Protein AF-A0A2L0D684-F1 (afdb_monomer_lite)

pLDDT: mean 87.28, std 7.45, range [64.06, 94.12]

Foldseek 3Di:
DWKWKAFPVVRGTDADPVRHGDTHPDPVVVVVVQQVPFADDQDDDPDPPDDDGDDGGNTDMDMDDDD

Sequence (67 aa):
MGYVIFSFEDGDYLYDSKGNLLVFESRGLACQYMQVHYHIPLPVQKTKKVIHYPNYYQAPFKVHRVC

Structure (mmCIF, N/CA/C/O backbone):
data_AF-A0A2L0D684-F1
#
_entry.id   AF-A0A2L0D684-F1
#
loop_
_atom_site.group_PDB
_atom_site.id
_atom_site.type_symbol
_atom_site.label_atom_id
_atom_site.label_alt_id
_atom_site.label_comp_id
_atom_site.label_asym_id
_atom_site.label_entity_id
_atom_site.label_seq_id
_atom_site.pdbx_PDB_ins_code
_atom_site.Cartn_x
_atom_site.Cartn_y
_atom_site.Cartn_z
_atom_site.occupancy
_atom_site.B_iso_or_equiv
_atom_site.auth_seq_id
_atom_site.auth_comp_id
_atom_site.auth_asym_id
_atom_site.auth_atom_id
_atom_site.pdbx_PDB_model_num
ATOM 1 N N . MET A 1 1 ? 16.477 -4.087 -7.184 1.00 80.75 1 MET A N 1
ATOM 2 C CA . MET A 1 1 ? 15.447 -4.665 -6.299 1.00 80.75 1 MET A CA 1
ATOM 3 C C . MET A 1 1 ? 14.539 -3.553 -5.809 1.00 80.75 1 MET A C 1
ATOM 5 O O . MET A 1 1 ? 14.948 -2.772 -4.959 1.00 80.75 1 MET A O 1
ATOM 9 N N . GLY A 1 2 ? 13.348 -3.456 -6.386 1.00 89.81 2 GLY A N 1
ATOM 10 C CA . GLY A 1 2 ? 12.315 -2.500 -5.994 1.00 89.81 2 GLY A CA 1
ATOM 11 C C . GLY A 1 2 ? 11.188 -3.170 -5.211 1.00 89.81 2 GLY A C 1
ATOM 12 O O . GLY A 1 2 ? 11.097 -4.396 -5.127 1.00 89.81 2 GLY A O 1
ATOM 13 N N . TYR A 1 3 ? 10.309 -2.364 -4.640 1.00 93.25 3 TYR A N 1
ATOM 14 C CA . TYR A 1 3 ? 9.082 -2.806 -3.994 1.00 93.25 3 TYR A CA 1
ATOM 15 C C . TYR A 1 3 ? 7.896 -2.147 -4.678 1.00 93.25 3 TYR A C 1
ATOM 17 O O . TYR A 1 3 ? 7.935 -0.956 -4.951 1.00 93.25 3 TYR A O 1
ATOM 25 N N . VAL A 1 4 ? 6.841 -2.907 -4.932 1.00 93.81 4 VAL A N 1
ATOM 26 C CA . VAL A 1 4 ? 5.588 -2.403 -5.506 1.00 93.81 4 VAL A CA 1
ATOM 27 C C . VAL A 1 4 ? 4.440 -2.742 -4.574 1.00 93.81 4 VAL A C 1
ATOM 29 O O . VAL A 1 4 ? 4.520 -3.702 -3.802 1.00 93.81 4 VAL A O 1
ATOM 32 N N . ILE A 1 5 ? 3.377 -1.951 -4.626 1.00 94.12 5 ILE A N 1
ATOM 33 C CA . ILE A 1 5 ? 2.192 -2.145 -3.792 1.00 94.12 5 ILE A CA 1
ATOM 34 C C . ILE A 1 5 ? 1.061 -2.630 -4.692 1.00 94.12 5 ILE A C 1
ATOM 36 O O . ILE A 1 5 ? 0.778 -2.005 -5.708 1.00 94.12 5 ILE A O 1
ATOM 40 N N . PHE A 1 6 ? 0.440 -3.741 -4.315 1.00 94.00 6 PHE A N 1
ATOM 41 C CA . PHE A 1 6 ?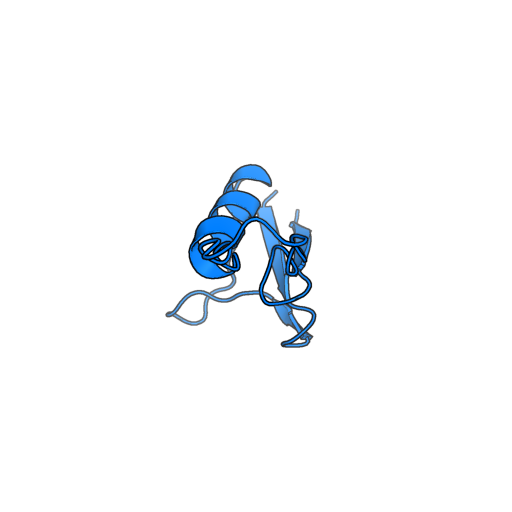 -0.739 -4.302 -4.962 1.00 94.00 6 PHE A CA 1
ATOM 42 C C . PHE A 1 6 ? -1.985 -3.993 -4.130 1.00 94.00 6 PHE A C 1
ATOM 44 O O . PHE A 1 6 ? -1.978 -4.237 -2.918 1.00 94.00 6 PHE A O 1
ATOM 51 N N . SER A 1 7 ? -3.025 -3.472 -4.776 1.00 92.81 7 SER A N 1
ATOM 52 C CA . SER A 1 7 ? -4.342 -3.208 -4.200 1.00 92.81 7 SER A CA 1
ATOM 53 C C . SER A 1 7 ? -5.270 -4.376 -4.511 1.00 92.81 7 SER A C 1
ATOM 55 O O . SER A 1 7 ? -5.508 -4.706 -5.670 1.00 92.81 7 SER A O 1
ATOM 57 N N . PHE A 1 8 ? -5.811 -5.023 -3.478 1.00 90.38 8 PHE A N 1
ATOM 58 C CA . PHE A 1 8 ? -6.805 -6.080 -3.685 1.00 90.38 8 PHE A CA 1
ATOM 59 C C . PHE A 1 8 ? -8.189 -5.533 -4.044 1.00 90.38 8 PHE A C 1
ATOM 61 O O . PHE A 1 8 ? -8.999 -6.287 -4.572 1.00 90.38 8 PHE A O 1
ATOM 68 N N . GLU A 1 9 ? -8.463 -4.263 -3.738 1.00 89.00 9 GLU A N 1
ATOM 69 C CA . GLU A 1 9 ? -9.720 -3.609 -4.112 1.00 89.00 9 GLU A CA 1
ATOM 70 C C . GLU A 1 9 ? -9.762 -3.346 -5.620 1.00 89.00 9 GLU A C 1
ATOM 72 O O . GLU A 1 9 ? -10.723 -3.732 -6.281 1.00 89.00 9 GLU A O 1
ATOM 77 N N . ASP A 1 10 ? -8.684 -2.782 -6.170 1.00 87.00 10 ASP A N 1
ATOM 78 C CA . ASP A 1 10 ? -8.584 -2.473 -7.603 1.00 87.00 10 ASP A CA 1
ATOM 79 C C . ASP A 1 10 ? -8.182 -3.696 -8.443 1.00 87.00 10 ASP A C 1
ATOM 81 O O . ASP A 1 10 ? -8.393 -3.728 -9.654 1.00 87.00 10 ASP A O 1
ATOM 85 N N . GLY A 1 11 ? -7.593 -4.714 -7.805 1.00 89.75 11 GLY A N 1
ATOM 86 C CA . GLY A 1 11 ? -7.054 -5.894 -8.481 1.00 89.75 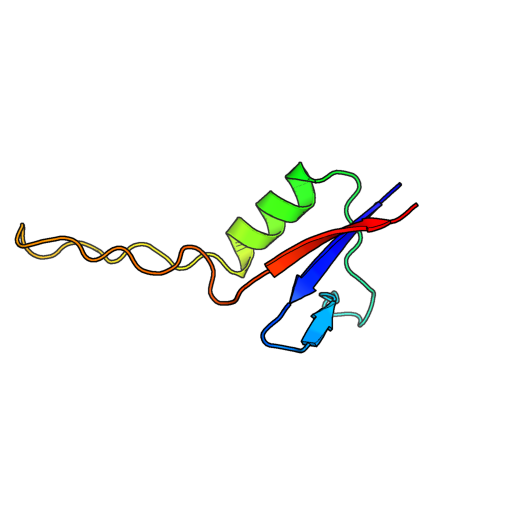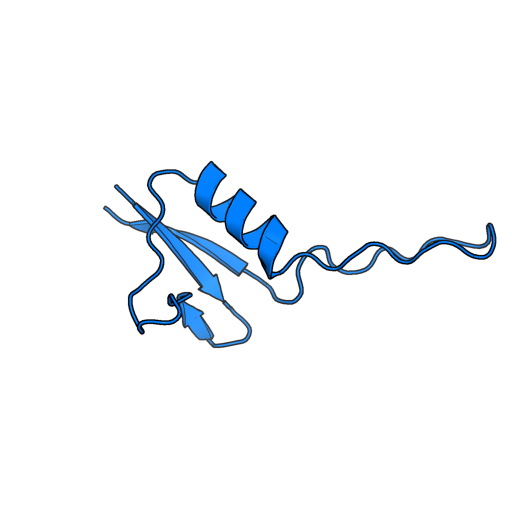11 GLY A CA 1
ATOM 87 C C . GLY A 1 11 ? -5.776 -5.616 -9.279 1.00 89.75 11 GLY A C 1
ATOM 88 O O . GLY A 1 11 ? -5.390 -6.447 -10.102 1.00 89.75 11 GLY A O 1
ATOM 89 N N . ASP A 1 12 ? -5.121 -4.480 -9.034 1.00 92.19 12 ASP A N 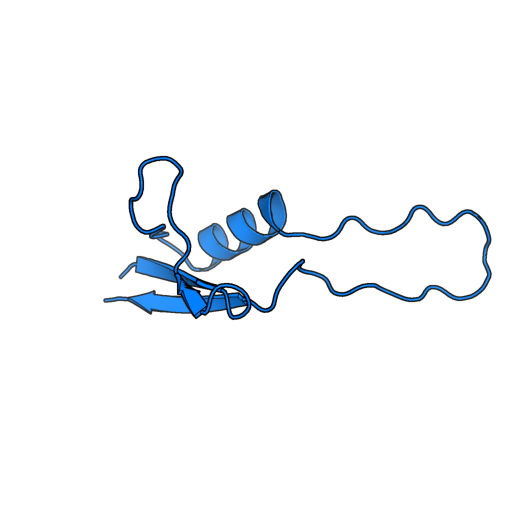1
ATOM 90 C CA . ASP A 1 12 ? -3.936 -4.027 -9.760 1.00 92.19 12 ASP A CA 1
ATOM 91 C C . ASP A 1 12 ? -2.906 -3.367 -8.821 1.00 92.19 12 ASP A C 1
ATOM 93 O O . ASP A 1 12 ? -3.122 -3.183 -7.617 1.00 92.19 12 ASP A O 1
ATOM 97 N N . TYR A 1 13 ? -1.736 -3.044 -9.361 1.00 92.75 13 TYR A N 1
ATOM 98 C CA . TYR A 1 13 ? -0.702 -2.303 -8.657 1.00 92.75 13 TYR A CA 1
ATOM 99 C C . TYR A 1 13 ? -1.023 -0.812 -8.555 1.00 92.75 13 TYR A C 1
ATOM 101 O O . TYR A 1 13 ? -1.809 -0.258 -9.316 1.00 92.75 13 TYR A O 1
ATOM 109 N N . LEU A 1 14 ? -0.374 -0.139 -7.606 1.00 91.06 14 LEU A N 1
ATOM 110 C CA . LEU A 1 14 ? -0.495 1.30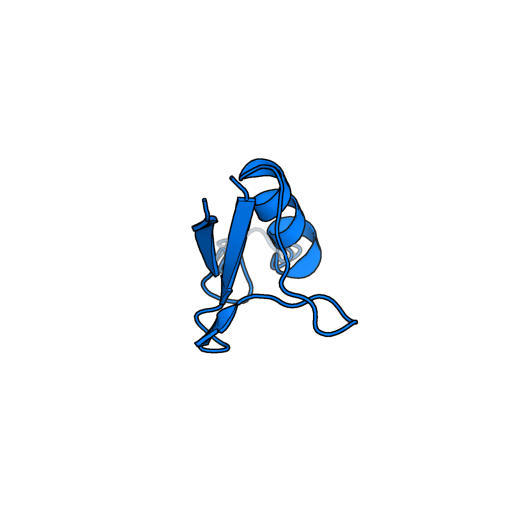6 -7.478 1.00 91.06 14 LEU A CA 1
ATOM 111 C C . LEU A 1 14 ? 0.317 2.024 -8.559 1.00 91.06 14 LEU A C 1
ATOM 113 O O . LEU A 1 14 ? 1.494 1.727 -8.782 1.00 91.06 14 LEU A O 1
ATOM 117 N N . TYR A 1 15 ? -0.307 3.027 -9.167 1.00 91.12 15 TYR A N 1
ATOM 118 C CA . TYR A 1 15 ? 0.299 3.903 -10.161 1.00 91.12 15 TYR A CA 1
ATOM 119 C C . TYR A 1 15 ? 0.367 5.337 -9.632 1.00 91.12 15 TYR A C 1
ATOM 121 O O . TYR A 1 15 ? -0.486 5.783 -8.867 1.00 91.12 15 TYR A O 1
ATOM 129 N N . ASP A 1 16 ? 1.394 6.068 -10.047 1.00 88.19 16 ASP A N 1
ATOM 130 C CA . ASP A 1 16 ? 1.488 7.508 -9.844 1.00 88.19 16 ASP A CA 1
ATOM 131 C C . ASP A 1 16 ? 0.469 8.231 -10.744 1.00 88.19 16 ASP A C 1
ATOM 133 O O . ASP A 1 16 ? 0.008 7.709 -11.759 1.00 88.19 16 ASP A O 1
ATOM 137 N N . SER A 1 17 ? 0.186 9.487 -10.418 1.00 83.88 17 SER A N 1
ATOM 138 C CA . SER A 1 17 ? -0.641 10.435 -11.173 1.00 83.88 17 SER A CA 1
ATOM 139 C C . SER A 1 17 ? -0.317 10.529 -12.673 1.00 83.88 17 SER A C 1
ATOM 141 O O . SER A 1 17 ? -1.166 10.925 -13.467 1.00 83.88 17 SER A O 1
ATOM 143 N N . LYS A 1 18 ? 0.903 10.155 -13.075 1.00 85.81 18 LYS A N 1
ATOM 144 C CA . LYS A 1 18 ? 1.375 10.138 -14.469 1.00 85.81 18 LYS A CA 1
ATOM 145 C C . LYS A 1 18 ? 1.178 8.790 -15.179 1.00 85.81 18 LYS A C 1
ATOM 147 O O . LYS A 1 18 ? 1.633 8.643 -16.308 1.00 85.81 18 LYS A O 1
ATOM 152 N N . GLY A 1 19 ? 0.552 7.810 -14.524 1.00 87.25 19 GLY A N 1
ATOM 153 C CA . GLY A 1 19 ? 0.333 6.458 -15.052 1.00 87.25 19 GLY A CA 1
ATOM 154 C C . GLY A 1 19 ? 1.547 5.529 -14.954 1.00 87.25 19 GLY A C 1
ATOM 155 O O . GLY A 1 19 ? 1.563 4.477 -15.584 1.00 87.25 19 GLY A O 1
ATOM 156 N N . ASN A 1 20 ? 2.572 5.895 -14.180 1.00 88.62 20 ASN A N 1
ATOM 157 C CA . ASN A 1 20 ? 3.759 5.059 -13.975 1.00 88.62 20 ASN A CA 1
ATOM 158 C C . ASN A 1 20 ? 3.596 4.182 -12.735 1.00 88.62 20 ASN A C 1
ATOM 160 O O . ASN A 1 20 ? 3.094 4.652 -11.720 1.00 88.62 20 ASN A O 1
ATOM 164 N N . LEU A 1 21 ? 4.059 2.933 -12.795 1.00 90.12 21 LEU A N 1
ATOM 165 C CA . LEU A 1 21 ? 4.021 2.014 -11.657 1.00 90.12 21 LEU A CA 1
ATOM 166 C C . LEU A 1 21 ? 4.818 2.580 -10.469 1.00 90.12 21 LEU A C 1
ATOM 168 O O . LEU A 1 21 ? 5.977 2.971 -10.629 1.00 90.12 21 LEU A O 1
ATOM 172 N N . LEU A 1 22 ? 4.226 2.587 -9.273 1.00 91.50 22 LEU A N 1
ATOM 173 C CA . LEU A 1 22 ? 4.907 3.020 -8.053 1.00 91.50 22 LEU A CA 1
ATOM 174 C C . LEU A 1 22 ? 5.908 1.956 -7.599 1.00 91.50 22 LEU A C 1
ATOM 176 O O . LEU A 1 22 ? 5.538 0.917 -7.047 1.00 91.50 22 LEU A O 1
ATOM 180 N N . VAL A 1 23 ? 7.192 2.246 -7.815 1.00 92.81 23 VAL A N 1
ATOM 181 C CA . VAL A 1 23 ? 8.315 1.418 -7.373 1.00 92.81 23 VAL A CA 1
ATOM 182 C C . VAL A 1 23 ? 9.081 2.146 -6.274 1.00 92.81 23 VAL A C 1
ATOM 184 O O . VAL A 1 23 ? 9.540 3.271 -6.450 1.00 92.81 23 VAL A O 1
ATOM 187 N N . PHE A 1 24 ? 9.253 1.478 -5.142 1.00 93.38 24 PHE A N 1
ATOM 188 C CA . PHE A 1 24 ? 9.964 1.983 -3.976 1.00 93.38 24 PHE A CA 1
ATOM 189 C C . PHE A 1 24 ? 11.315 1.289 -3.826 1.00 93.38 24 PHE A C 1
ATOM 191 O O . PHE A 1 24 ? 11.436 0.085 -4.047 1.00 93.38 24 PHE A O 1
ATOM 198 N N . GLU A 1 25 ? 12.331 2.021 -3.377 1.00 92.31 25 GLU A N 1
ATOM 199 C CA . GLU A 1 25 ? 13.667 1.456 -3.134 1.00 92.31 25 GLU A CA 1
ATOM 200 C C . GLU A 1 25 ? 13.681 0.485 -1.947 1.00 92.31 25 GLU A C 1
ATOM 202 O O . GLU A 1 25 ? 14.437 -0.485 -1.915 1.00 92.31 25 GLU A O 1
ATOM 207 N N . SER A 1 26 ? 12.816 0.723 -0.958 1.00 92.88 26 SER A N 1
ATOM 208 C CA . SER A 1 26 ? 12.724 -0.096 0.244 1.00 92.88 26 SER A CA 1
ATOM 209 C C . SER A 1 26 ? 11.280 -0.401 0.617 1.00 92.88 26 SER A C 1
ATOM 211 O O . SER A 1 26 ? 10.349 0.350 0.317 1.00 92.88 26 SER A O 1
ATOM 213 N N . ARG A 1 27 ? 11.102 -1.496 1.362 1.00 91.44 27 ARG A N 1
ATOM 214 C CA . ARG A 1 27 ? 9.807 -1.850 1.948 1.00 91.44 27 ARG A CA 1
ATOM 215 C C . ARG A 1 27 ? 9.293 -0.759 2.892 1.00 91.44 27 ARG A C 1
ATOM 217 O O . ARG A 1 27 ? 8.090 -0.538 2.956 1.00 91.44 27 ARG A O 1
ATOM 224 N N . GLY A 1 28 ? 10.193 -0.084 3.611 1.00 92.75 28 GLY A N 1
ATOM 225 C CA . GLY A 1 28 ? 9.839 0.999 4.529 1.00 92.75 28 GLY A CA 1
ATOM 226 C C . GLY A 1 28 ? 9.190 2.177 3.807 1.00 92.75 28 GLY A C 1
ATOM 227 O O . GLY A 1 28 ? 8.146 2.649 4.247 1.00 92.75 28 GLY A O 1
ATOM 228 N N . LEU A 1 29 ? 9.749 2.580 2.661 1.00 93.75 29 LEU A N 1
ATOM 229 C CA . LEU A 1 29 ? 9.194 3.652 1.829 1.00 93.75 29 LEU A CA 1
ATOM 230 C C . LEU A 1 29 ? 7.799 3.298 1.298 1.00 93.75 29 LEU A C 1
ATOM 232 O O . LEU A 1 29 ? 6.894 4.125 1.369 1.00 93.75 29 LEU A O 1
ATOM 236 N N . ALA A 1 30 ? 7.596 2.052 0.858 1.00 92.88 30 ALA A N 1
ATOM 237 C CA . ALA A 1 30 ? 6.274 1.579 0.445 1.00 92.88 30 ALA A CA 1
ATOM 238 C C . ALA A 1 30 ? 5.254 1.661 1.599 1.00 92.88 30 ALA A C 1
ATOM 240 O O . ALA A 1 30 ? 4.137 2.142 1.417 1.00 92.88 30 ALA A O 1
ATOM 241 N N . CYS A 1 31 ? 5.638 1.250 2.813 1.00 91.56 31 CYS A N 1
ATOM 242 C CA . CYS A 1 31 ? 4.767 1.346 3.988 1.00 91.56 31 CYS A CA 1
ATOM 243 C C . CYS A 1 31 ? 4.449 2.792 4.384 1.00 91.56 31 CYS A C 1
ATOM 245 O O . CYS A 1 31 ? 3.302 3.085 4.717 1.00 91.56 31 CYS A O 1
ATOM 247 N N . GLN A 1 32 ? 5.436 3.691 4.331 1.00 93.62 32 GLN A N 1
ATOM 248 C CA . GLN A 1 32 ? 5.233 5.116 4.601 1.00 93.62 32 GLN A CA 1
ATOM 249 C C . GLN A 1 32 ? 4.250 5.733 3.607 1.00 93.62 32 GLN A C 1
ATOM 251 O O . GLN A 1 32 ? 3.329 6.433 4.016 1.00 93.62 32 GLN A O 1
ATOM 256 N N . TYR A 1 33 ? 4.391 5.408 2.321 1.00 92.81 33 TYR A N 1
ATOM 257 C CA . TYR A 1 33 ? 3.454 5.846 1.295 1.00 92.81 33 TYR A CA 1
ATOM 258 C C . TYR A 1 33 ? 2.024 5.373 1.596 1.00 92.81 33 TYR A C 1
ATOM 260 O O . TYR A 1 33 ? 1.097 6.183 1.624 1.00 92.81 33 TYR A O 1
ATOM 268 N N . MET A 1 34 ? 1.841 4.087 1.929 1.00 91.88 34 MET A N 1
ATOM 269 C CA . MET A 1 34 ? 0.522 3.566 2.314 1.00 91.88 34 MET A CA 1
ATOM 270 C C . MET A 1 34 ? -0.054 4.287 3.536 1.00 91.88 34 MET A C 1
ATOM 272 O O . MET A 1 34 ? -1.251 4.560 3.585 1.00 91.88 34 MET A O 1
ATOM 276 N N . GLN A 1 35 ? 0.783 4.607 4.524 1.00 91.19 35 GLN A N 1
ATOM 277 C CA . GLN A 1 35 ? 0.345 5.287 5.739 1.00 91.19 35 GLN A CA 1
ATOM 278 C C . GLN A 1 35 ? -0.106 6.732 5.479 1.00 91.19 35 GLN A C 1
ATOM 280 O O . GLN A 1 35 ? -1.006 7.216 6.154 1.00 91.19 35 GLN A O 1
ATOM 285 N N . VAL A 1 36 ? 0.492 7.429 4.516 1.00 92.00 36 VAL A N 1
ATOM 286 C CA . VAL A 1 36 ? 0.100 8.809 4.189 1.00 92.00 36 VAL A CA 1
ATOM 287 C C . VAL A 1 36 ? -1.175 8.842 3.348 1.00 92.00 36 VAL A C 1
ATOM 289 O O . VAL A 1 36 ? -2.038 9.683 3.589 1.00 92.00 36 VAL A O 1
ATOM 292 N N . HIS A 1 37 ? -1.305 7.934 2.379 1.00 90.94 37 HIS A N 1
ATOM 293 C CA . HIS A 1 37 ? -2.357 8.017 1.362 1.00 90.94 37 HIS A CA 1
ATOM 294 C C . HIS A 1 37 ? -3.590 7.154 1.645 1.00 90.94 37 HIS A C 1
ATOM 296 O O . HIS A 1 37 ? -4.683 7.526 1.232 1.00 90.94 37 HIS A O 1
ATOM 302 N N . TYR A 1 38 ? -3.436 6.030 2.349 1.00 91.00 38 TYR A N 1
ATOM 303 C CA . TYR A 1 38 ? -4.498 5.025 2.498 1.00 91.00 38 TYR A CA 1
ATOM 304 C C . TYR A 1 38 ? -4.830 4.684 3.952 1.00 91.00 38 TYR A C 1
ATOM 306 O O . TYR A 1 38 ? -5.643 3.793 4.203 1.00 91.00 38 TYR A O 1
ATOM 314 N N . HIS A 1 39 ? -4.193 5.337 4.924 1.00 90.19 39 HIS A N 1
ATOM 315 C CA . HIS A 1 39 ? -4.476 5.113 6.338 1.00 90.19 39 HIS A CA 1
ATOM 316 C C . HIS A 1 39 ? -5.827 5.710 6.730 1.00 90.19 39 HIS A C 1
ATOM 318 O O . HIS A 1 39 ? -6.103 6.884 6.473 1.00 90.19 39 HIS A O 1
ATOM 324 N N . ILE A 1 40 ? -6.648 4.916 7.416 1.00 89.06 40 ILE A N 1
ATOM 325 C CA . ILE A 1 40 ? -7.921 5.388 7.956 1.00 89.06 40 ILE A CA 1
ATOM 326 C C . ILE A 1 40 ? -7.633 6.167 9.249 1.00 89.06 40 ILE A C 1
ATOM 328 O O . ILE A 1 40 ? -7.063 5.607 10.190 1.00 89.06 40 ILE A O 1
ATOM 332 N N . PRO A 1 41 ? -8.022 7.452 9.347 1.00 86.12 41 PRO A N 1
ATOM 333 C CA . PRO A 1 41 ? -7.816 8.215 10.567 1.00 86.12 41 PRO A CA 1
ATOM 334 C C . PRO A 1 41 ? -8.619 7.609 11.719 1.00 86.12 41 PRO A C 1
ATOM 336 O O . PRO A 1 41 ? -9.776 7.210 11.563 1.00 86.12 41 PRO A O 1
ATOM 339 N N . LEU A 1 42 ? -8.011 7.575 12.905 1.00 84.25 42 LEU A N 1
ATOM 340 C CA . LEU A 1 42 ? -8.699 7.085 14.092 1.00 84.25 42 LEU A CA 1
ATOM 341 C C . LEU A 1 42 ? -9.874 8.011 14.443 1.00 84.25 42 LEU A C 1
ATOM 343 O O . LEU A 1 42 ? -9.708 9.235 14.463 1.00 84.25 42 LEU A O 1
ATOM 347 N N . PRO A 1 43 ? -11.053 7.452 14.762 1.00 78.94 43 PRO A N 1
ATOM 348 C CA . PRO A 1 43 ? -12.199 8.257 15.147 1.00 78.94 43 PRO A CA 1
ATOM 349 C C . PRO A 1 43 ? -11.912 9.010 16.452 1.00 78.94 43 PRO A C 1
ATOM 351 O O . PRO A 1 43 ? -11.452 8.432 17.439 1.00 78.94 43 PRO A O 1
ATOM 354 N N . VAL A 1 44 ? -12.221 10.311 16.471 1.00 77.81 44 VAL A N 1
ATOM 355 C CA . VAL A 1 44 ? -12.108 11.141 17.678 1.00 77.81 44 VAL A CA 1
ATOM 356 C C . VAL A 1 44 ? -13.140 10.665 18.698 1.00 77.81 44 VAL A C 1
ATOM 358 O O . VAL A 1 44 ? -14.350 10.752 18.474 1.00 77.81 44 VAL A O 1
ATOM 361 N N . GLN A 1 45 ? -12.664 10.145 19.827 1.00 71.69 45 GLN A N 1
ATOM 362 C CA . GLN A 1 45 ? -13.524 9.589 20.868 1.00 71.69 45 GLN A CA 1
ATOM 363 C C . GLN A 1 45 ? -14.322 10.699 21.555 1.00 71.69 45 GLN A C 1
ATOM 365 O O . GLN A 1 45 ? -13.754 11.557 22.226 1.00 71.69 45 GLN A O 1
ATOM 370 N N . LYS A 1 46 ? -15.652 10.672 21.416 1.00 70.94 46 LYS A N 1
ATOM 371 C CA . LYS A 1 46 ? -16.549 11.631 22.085 1.00 70.94 46 LYS A CA 1
ATOM 372 C C . LYS A 1 46 ? -17.041 11.146 23.456 1.00 70.94 46 LYS A C 1
ATOM 374 O O . LYS A 1 46 ? -17.446 11.966 24.269 1.00 70.94 46 LYS A O 1
ATOM 379 N N . THR A 1 47 ? -16.995 9.841 23.746 1.00 72.88 47 THR A N 1
ATOM 380 C CA . THR A 1 47 ? -17.351 9.260 25.057 1.00 72.88 47 THR A CA 1
ATOM 381 C C . THR A 1 47 ? -16.595 7.952 25.323 1.00 72.88 47 THR A C 1
ATOM 383 O O . THR A 1 47 ? -16.288 7.197 24.408 1.00 72.88 47 THR A O 1
ATOM 386 N N . LYS A 1 48 ? -16.311 7.665 26.600 1.00 64.06 48 LYS A N 1
ATOM 387 C CA . LYS A 1 48 ? -15.477 6.549 27.100 1.00 64.06 48 LYS A CA 1
ATOM 388 C C . LYS A 1 48 ? -16.143 5.156 27.017 1.00 64.06 48 LYS A C 1
ATOM 390 O O . LYS A 1 48 ? -15.867 4.292 27.845 1.00 64.06 48 LYS A O 1
ATOM 395 N N . LYS A 1 49 ? -17.077 4.941 26.086 1.00 66.62 49 LYS A N 1
ATOM 396 C CA . LYS A 1 49 ? -17.796 3.669 25.916 1.00 66.62 49 LYS A CA 1
ATOM 397 C C . LYS A 1 49 ? -17.240 2.953 24.690 1.00 66.62 49 LYS A C 1
ATOM 399 O O . LYS A 1 49 ? -17.509 3.389 23.586 1.00 66.62 49 LYS A O 1
ATOM 404 N N . VAL A 1 50 ? -16.467 1.892 24.941 1.00 71.75 50 VAL A N 1
ATOM 405 C CA . VAL A 1 50 ? -15.991 0.846 24.009 1.00 71.75 50 VAL A CA 1
ATOM 406 C C . VAL A 1 50 ? -15.489 1.342 22.642 1.00 71.75 50 VAL A C 1
ATOM 408 O O . VAL A 1 50 ? -16.254 1.746 21.774 1.00 71.75 50 VAL A O 1
ATOM 411 N N . ILE A 1 51 ? -14.179 1.227 22.415 1.00 71.69 51 ILE A N 1
ATOM 412 C CA . ILE A 1 51 ? -13.547 1.602 21.146 1.00 71.69 51 ILE A CA 1
ATOM 413 C C . ILE A 1 51 ? -13.656 0.427 20.173 1.00 71.69 51 ILE A C 1
ATOM 415 O O . ILE A 1 51 ? -13.097 -0.638 20.430 1.00 71.69 51 ILE A O 1
ATOM 419 N N . HIS A 1 52 ? -14.336 0.629 19.046 1.00 75.50 52 HIS A N 1
ATOM 420 C CA . HIS A 1 52 ? -14.220 -0.260 17.894 1.00 75.50 52 HIS A CA 1
ATOM 421 C C . HIS A 1 52 ? -13.137 0.301 16.971 1.00 75.50 52 HIS A C 1
ATOM 423 O O . HIS A 1 52 ? -13.302 1.388 16.415 1.00 75.50 52 HIS A O 1
ATOM 429 N N . TYR A 1 53 ? -12.005 -0.396 16.865 1.00 80.00 53 TYR A N 1
ATOM 430 C CA . TYR A 1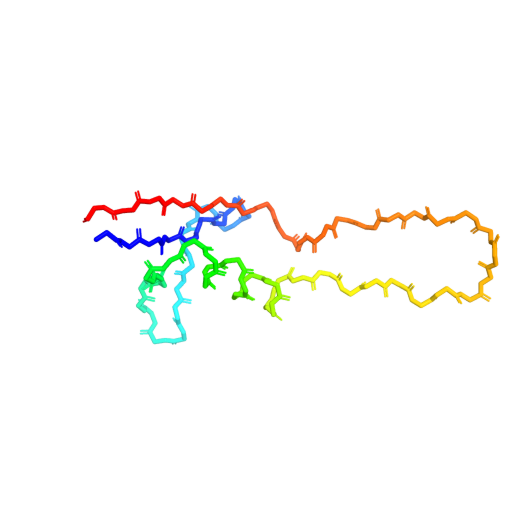 53 ? -10.927 0.031 15.979 1.00 80.00 53 TYR A CA 1
ATOM 431 C C . TYR A 1 53 ? -11.310 -0.286 14.530 1.00 80.00 53 TYR A C 1
ATOM 433 O O . TYR A 1 53 ? -11.619 -1.443 14.241 1.00 80.00 53 TYR A O 1
ATOM 441 N N . PRO A 1 54 ? -11.310 0.709 13.624 1.00 83.44 54 PRO A N 1
ATOM 442 C CA . PRO A 1 54 ? -11.501 0.438 12.209 1.00 83.44 54 PRO A CA 1
ATOM 443 C C . PRO A 1 54 ? -10.292 -0.318 11.643 1.00 83.44 54 PRO A C 1
ATOM 445 O O . PRO A 1 54 ? -9.234 -0.410 12.274 1.00 83.44 54 PRO A O 1
ATOM 448 N N . ASN A 1 55 ? -10.442 -0.818 10.418 1.00 86.88 55 ASN A N 1
ATOM 449 C CA . ASN A 1 55 ? -9.305 -1.295 9.640 1.00 86.88 55 ASN A CA 1
ATOM 450 C C . ASN A 1 55 ? -8.241 -0.191 9.530 1.00 86.88 55 ASN A C 1
ATOM 452 O O . ASN A 1 55 ? -8.564 0.993 9.483 1.00 86.88 55 ASN A O 1
ATOM 456 N N . TYR A 1 56 ? -6.968 -0.586 9.500 1.00 86.88 56 TYR A N 1
ATOM 457 C CA . TYR A 1 56 ? -5.856 0.368 9.473 1.00 86.88 56 TYR A CA 1
ATOM 458 C C . TYR A 1 56 ? -5.715 1.067 8.110 1.00 86.88 56 TYR A C 1
ATOM 460 O O . TYR A 1 56 ? -5.406 2.255 8.042 1.00 86.88 56 TYR A O 1
ATOM 468 N N . TYR A 1 57 ? -5.973 0.335 7.025 1.00 90.25 57 TYR A N 1
ATOM 469 C CA . TYR A 1 57 ? -5.946 0.839 5.655 1.00 90.25 57 TYR A CA 1
ATOM 470 C C . TYR A 1 57 ? -7.341 0.786 5.031 1.00 90.25 57 TYR A C 1
ATOM 472 O O . TYR A 1 57 ? -8.147 -0.073 5.393 1.00 90.25 57 TYR A O 1
ATOM 480 N N . GLN A 1 58 ? -7.598 1.681 4.076 1.00 87.94 58 GLN A N 1
ATOM 481 C CA . GLN A 1 58 ? -8.851 1.745 3.320 1.00 87.94 58 GLN A CA 1
ATOM 482 C C . GLN A 1 58 ? -9.163 0.434 2.587 1.00 87.94 58 GLN A C 1
ATOM 484 O O . GLN A 1 58 ? -10.311 -0.001 2.578 1.00 87.94 58 GLN A O 1
ATOM 489 N N . ALA A 1 59 ? -8.128 -0.216 2.055 1.00 89.31 59 ALA A N 1
ATOM 490 C CA . ALA A 1 59 ? -8.216 -1.467 1.321 1.00 89.31 59 ALA A CA 1
ATOM 491 C C . ALA A 1 59 ? -7.149 -2.465 1.799 1.00 89.31 59 ALA A C 1
ATOM 493 O O . ALA A 1 59 ? -6.177 -2.078 2.463 1.00 89.31 59 ALA A O 1
ATOM 494 N N . PRO A 1 60 ? -7.285 -3.761 1.472 1.00 90.44 60 PRO A N 1
ATOM 495 C CA . PRO A 1 60 ? -6.200 -4.704 1.663 1.00 90.44 60 PRO A CA 1
ATOM 496 C C . PRO A 1 60 ? -5.093 -4.414 0.641 1.00 90.44 60 PRO A C 1
ATOM 498 O O . PRO A 1 60 ? -5.335 -4.403 -0.565 1.00 90.44 60 PRO A O 1
ATOM 501 N N . PHE A 1 61 ? -3.863 -4.241 1.127 1.00 92.75 61 PHE A N 1
ATOM 502 C CA . PHE A 1 61 ? -2.679 -4.022 0.294 1.00 92.75 61 PHE A CA 1
ATOM 503 C C . PHE A 1 61 ? -1.628 -5.107 0.515 1.00 92.75 61 PHE A C 1
ATOM 505 O O . PHE A 1 61 ? -1.472 -5.636 1.620 1.00 92.75 61 PHE A O 1
ATOM 512 N N . LYS A 1 62 ? -0.846 -5.406 -0.526 1.00 92.56 62 LYS A N 1
ATOM 513 C CA . LYS A 1 62 ? 0.310 -6.304 -0.443 1.00 92.56 62 LYS A CA 1
ATOM 514 C C . LYS A 1 62 ? 1.540 -5.680 -1.075 1.00 92.56 62 LYS A C 1
ATOM 516 O O . LYS A 1 62 ? 1.537 -5.314 -2.244 1.00 92.56 62 LYS A O 1
ATOM 521 N N . VAL A 1 63 ? 2.623 -5.619 -0.305 1.00 93.00 63 VAL A N 1
ATOM 522 C CA . VAL A 1 63 ? 3.921 -5.171 -0.816 1.00 93.00 63 VAL A CA 1
ATOM 523 C C . VAL A 1 63 ? 4.655 -6.360 -1.429 1.00 93.00 63 VAL A C 1
ATOM 525 O O . VAL A 1 63 ? 4.930 -7.351 -0.748 1.00 93.00 63 VAL A O 1
ATOM 528 N N . HIS A 1 64 ? 4.995 -6.250 -2.706 1.00 93.38 64 HIS A N 1
ATOM 529 C CA . HIS A 1 64 ? 5.758 -7.237 -3.457 1.00 93.38 64 HIS A CA 1
ATOM 530 C C . HIS A 1 64 ? 7.184 -6.751 -3.686 1.00 93.38 64 HIS A C 1
ATOM 532 O O . HIS A 1 64 ? 7.406 -5.590 -4.015 1.00 93.38 64 HIS A O 1
ATOM 538 N N . ARG A 1 65 ? 8.159 -7.653 -3.536 1.00 92.19 65 ARG A N 1
ATOM 539 C CA . ARG A 1 65 ? 9.546 -7.395 -3.930 1.00 92.19 65 ARG A CA 1
ATOM 540 C C . ARG A 1 65 ? 9.711 -7.752 -5.403 1.00 92.19 65 ARG A C 1
ATOM 542 O O . ARG A 1 65 ? 9.410 -8.879 -5.787 1.00 92.19 65 ARG A O 1
ATOM 549 N N . VAL A 1 66 ? 10.220 -6.818 -6.189 1.00 88.56 66 VAL A N 1
ATOM 550 C CA . VAL A 1 66 ? 10.506 -6.968 -7.618 1.00 88.56 66 VAL A CA 1
ATOM 551 C C . VAL A 1 66 ? 12.021 -6.883 -7.807 1.00 88.56 66 VAL A C 1
ATOM 553 O O . VAL A 1 66 ? 12.685 -6.099 -7.122 1.00 88.56 66 VAL A O 1
ATOM 556 N N . CYS A 1 67 ? 12.591 -7.755 -8.640 1.00 74.19 67 CYS A N 1
ATOM 557 C CA . CYS A 1 67 ? 14.042 -7.832 -8.823 1.00 74.19 67 CYS A CA 1
ATOM 558 C C . CYS A 1 67 ? 14.525 -6.718 -9.749 1.00 74.19 67 CYS A C 1
ATOM 560 O O . CYS A 1 67 ? 13.990 -6.660 -10.875 1.00 74.19 67 CYS A O 1
#

Organism: NCBI:txid82348

Secondary structure (DSSP, 8-state):
-EEEEEETTTTEE-B-TTS-B-EESSHHHHHHHHHHHSBPPPP--SSSS---PPPSBSS-EEEEEE-

Radius of gyration: 14.8 Å; chains: 1; bounding box: 33×20×42 Å